Protein AF-A0A644XNB7-F1 (afdb_monomer_lite)

Secondary structure (DSSP, 8-state):
----THHHHHHHHHHHHHHHHHHTTS-S-HHHHHHHTTS-HHHHHHHHTTS----HHHHHT--GGGHHHHHHHHH-BS-TTTTTSS--TT--GGG-EE-TTSBEE--HHHHHHHHHHHHHHHHHHHHHHHHHHHHHHHHHHHHHHHHHHHHHHHHHHHHGGG--

Organism: NCBI:txid1076179

pLDDT: mean 73.84, std 17.22, range [30.53, 95.88]

Foldseek 3Di:
DDDPPQFLQLLLVLVVVVVQCCVVVVDVDLCRSQVQLVHHSVQNVCSLVVNDTDDLVSLVPRDDPCVVCSCCSNPQAPDCVVVVVTDDPPDDPVQFDQDPVRHTDDPVVVSVVVSVVVVVVVVVVVVVVVVVVVVVVVVVVVVVVVVVVVVVVVVVVVVVVPPD

Structure (mmCIF, N/CA/C/O backbone):
data_AF-A0A644XNB7-F1
#
_entry.id   AF-A0A644XNB7-F1
#
loop_
_atom_site.group_PDB
_atom_site.id
_atom_site.type_symbol
_atom_site.label_atom_id
_atom_site.label_alt_id
_atom_site.label_comp_id
_atom_site.label_asym_id
_atom_site.label_entity_id
_atom_site.label_seq_id
_atom_site.pdbx_PDB_ins_code
_atom_site.Cartn_x
_atom_site.Cartn_y
_atom_site.Cartn_z
_atom_site.occupancy
_atom_site.B_iso_or_equiv
_atom_site.auth_seq_id
_atom_site.auth_comp_id
_atom_site.auth_asym_id
_atom_site.auth_atom_id
_atom_site.pdbx_PDB_model_num
ATOM 1 N N . MET A 1 1 ? 18.965 24.124 -12.010 1.00 30.53 1 MET A N 1
ATOM 2 C CA . MET A 1 1 ? 19.592 22.881 -11.508 1.00 30.53 1 MET A CA 1
ATOM 3 C C . MET A 1 1 ? 18.527 21.796 -11.509 1.00 30.53 1 MET A C 1
ATOM 5 O O . MET A 1 1 ? 17.502 22.037 -10.881 1.00 30.53 1 MET A O 1
ATOM 9 N N . PRO A 1 2 ? 18.672 20.673 -12.231 1.00 34.16 2 PRO A N 1
ATOM 10 C CA . PRO A 1 2 ? 17.631 19.657 -12.232 1.00 34.16 2 PRO A CA 1
ATOM 11 C C . PRO A 1 2 ? 17.729 18.838 -10.940 1.00 34.16 2 PRO A C 1
ATOM 13 O O . PRO A 1 2 ? 18.767 18.255 -10.630 1.00 34.16 2 PRO A O 1
ATOM 16 N N . TYR A 1 3 ? 16.650 18.852 -10.163 1.00 32.72 3 TYR A N 1
ATOM 17 C CA . TYR A 1 3 ? 16.483 18.009 -8.985 1.00 32.72 3 TYR A CA 1
ATOM 18 C C . TYR A 1 3 ? 16.494 16.531 -9.402 1.00 32.72 3 TYR A C 1
ATOM 20 O O . TYR A 1 3 ? 15.899 16.157 -10.409 1.00 32.72 3 TYR A O 1
ATOM 28 N N . ASN A 1 4 ? 17.154 15.687 -8.606 1.00 37.84 4 ASN A N 1
ATOM 29 C CA . ASN A 1 4 ? 17.175 14.226 -8.725 1.00 37.84 4 ASN A CA 1
ATOM 30 C C . ASN A 1 4 ? 15.750 13.621 -8.617 1.00 37.84 4 ASN A C 1
ATOM 32 O O . ASN A 1 4 ? 15.373 13.102 -7.568 1.00 37.84 4 ASN A O 1
ATOM 36 N N . GLN A 1 5 ? 14.960 13.670 -9.695 1.00 43.22 5 GLN A N 1
ATOM 37 C CA . GLN A 1 5 ? 13.566 13.195 -9.769 1.00 43.22 5 GLN A CA 1
ATOM 38 C C . GLN A 1 5 ? 13.419 11.663 -9.695 1.00 43.22 5 GLN A C 1
ATOM 40 O O . GLN A 1 5 ? 12.378 11.157 -9.288 1.00 43.22 5 GLN A O 1
ATOM 45 N N . VAL A 1 6 ? 14.472 10.905 -10.018 1.00 41.56 6 VAL A N 1
ATOM 46 C CA . VAL A 1 6 ? 14.405 9.436 -10.170 1.00 41.56 6 VAL A CA 1
ATOM 47 C C . VAL A 1 6 ? 14.085 8.704 -8.854 1.00 41.56 6 VAL A C 1
ATOM 49 O O . VAL A 1 6 ? 13.519 7.616 -8.871 1.00 41.56 6 VAL A O 1
ATOM 52 N N . ASN A 1 7 ? 14.428 9.284 -7.698 1.00 47.94 7 ASN A N 1
ATOM 53 C CA . ASN A 1 7 ? 14.350 8.591 -6.405 1.00 47.94 7 ASN A CA 1
ATOM 54 C C . ASN A 1 7 ? 13.031 8.787 -5.649 1.00 47.94 7 ASN A C 1
ATOM 56 O O . ASN A 1 7 ? 12.642 7.904 -4.885 1.00 47.94 7 ASN A O 1
ATOM 60 N N . THR A 1 8 ? 12.351 9.919 -5.835 1.00 53.66 8 THR A N 1
ATOM 61 C CA . THR A 1 8 ? 11.036 10.144 -5.219 1.00 53.66 8 THR A CA 1
ATOM 62 C C . THR A 1 8 ? 10.001 9.244 -5.896 1.00 53.66 8 THR A C 1
ATOM 64 O O . THR A 1 8 ? 9.252 8.542 -5.229 1.00 53.66 8 THR A O 1
ATOM 67 N N . ASP A 1 9 ? 10.073 9.145 -7.221 1.00 70.56 9 ASP A N 1
ATOM 68 C CA . ASP A 1 9 ? 9.177 8.388 -8.102 1.00 70.56 9 ASP A CA 1
ATOM 69 C C . ASP A 1 9 ? 9.096 6.873 -7.793 1.00 70.56 9 ASP A C 1
ATOM 71 O O . ASP A 1 9 ? 8.044 6.244 -7.902 1.00 70.56 9 ASP A O 1
ATOM 75 N N . ILE A 1 10 ? 10.179 6.258 -7.307 1.00 82.56 10 ILE A N 1
ATOM 76 C CA . ILE A 1 10 ? 10.167 4.826 -6.967 1.00 82.56 10 ILE A CA 1
ATOM 77 C C . ILE A 1 10 ? 9.338 4.539 -5.708 1.00 82.56 10 ILE A C 1
ATOM 79 O O . ILE A 1 10 ? 8.511 3.625 -5.705 1.00 82.56 10 ILE A O 1
ATOM 83 N N . GLY A 1 11 ? 9.571 5.291 -4.626 1.00 81.81 11 GLY A N 1
ATOM 84 C CA . GLY A 1 11 ? 8.812 5.119 -3.381 1.00 81.81 11 GLY A CA 1
ATOM 85 C C . GLY A 1 11 ? 7.322 5.357 -3.613 1.00 81.81 11 GLY A C 1
ATOM 86 O O . GLY A 1 11 ? 6.484 4.613 -3.115 1.00 81.81 11 GLY A O 1
ATOM 87 N N . ILE A 1 12 ? 7.026 6.329 -4.471 1.00 76.12 12 ILE A N 1
ATOM 88 C CA . ILE A 1 12 ? 5.694 6.653 -4.967 1.00 76.12 12 ILE A CA 1
ATOM 89 C C . ILE A 1 12 ? 5.037 5.432 -5.609 1.00 76.12 12 ILE A C 1
ATOM 91 O O . ILE A 1 12 ? 4.060 4.916 -5.064 1.00 76.12 12 ILE A O 1
ATOM 95 N N . ARG A 1 13 ? 5.620 4.898 -6.691 1.00 83.56 13 ARG A N 1
ATOM 96 C CA . ARG A 1 13 ? 5.076 3.725 -7.393 1.00 83.56 13 ARG A CA 1
ATOM 97 C C . ARG A 1 13 ? 4.901 2.519 -6.478 1.00 83.56 13 ARG A C 1
ATOM 99 O O . ARG A 1 13 ? 3.924 1.785 -6.614 1.00 83.56 13 ARG A O 1
ATOM 106 N N . LEU A 1 14 ? 5.822 2.322 -5.533 1.00 89.12 14 LEU A N 1
ATOM 107 C CA . LEU A 1 14 ? 5.742 1.234 -4.563 1.00 89.12 14 LEU A CA 1
ATOM 108 C C . LEU A 1 14 ? 4.506 1.360 -3.663 1.00 89.12 14 LEU A C 1
ATOM 110 O O . LEU A 1 14 ? 3.782 0.383 -3.470 1.00 89.12 14 LEU A O 1
ATOM 114 N N . LEU A 1 15 ? 4.251 2.555 -3.127 1.00 86.31 15 LEU A N 1
ATOM 115 C CA . LEU A 1 15 ? 3.085 2.813 -2.281 1.00 86.31 15 LEU A CA 1
ATOM 116 C C . LEU A 1 15 ? 1.780 2.773 -3.081 1.00 86.31 15 LEU A C 1
ATOM 118 O O . LEU A 1 15 ? 0.770 2.286 -2.570 1.00 86.31 15 LEU A O 1
ATOM 122 N N . THR A 1 16 ? 1.793 3.227 -4.338 1.00 81.44 16 THR A N 1
ATOM 123 C CA . THR A 1 16 ? 0.638 3.085 -5.234 1.00 81.44 16 THR A CA 1
ATOM 124 C C . THR A 1 16 ? 0.314 1.614 -5.472 1.00 81.44 16 THR A C 1
ATOM 126 O O . THR A 1 16 ? -0.838 1.210 -5.328 1.00 81.44 16 THR A O 1
ATOM 129 N N . LEU A 1 17 ? 1.329 0.799 -5.781 1.00 87.69 17 LEU A N 1
ATOM 130 C CA . LEU A 1 17 ? 1.159 -0.637 -5.984 1.00 87.69 17 LEU A CA 1
ATOM 131 C C . LEU A 1 17 ? 0.576 -1.305 -4.741 1.00 87.69 17 LEU A C 1
ATOM 133 O O . LEU A 1 17 ? -0.379 -2.068 -4.849 1.00 87.69 17 LEU A O 1
ATOM 137 N N . TYR A 1 18 ? 1.120 -0.989 -3.562 1.00 90.12 18 TYR A N 1
ATOM 138 C CA . TYR A 1 18 ? 0.616 -1.512 -2.297 1.00 90.12 18 TYR A CA 1
ATOM 139 C C . TYR A 1 18 ? -0.879 -1.235 -2.116 1.00 90.12 18 TYR A C 1
ATOM 141 O O . TYR A 1 18 ? -1.647 -2.167 -1.880 1.00 90.12 18 TYR A O 1
ATOM 149 N N . ASN A 1 19 ? -1.300 0.026 -2.249 1.00 83.75 19 ASN A N 1
ATOM 150 C CA . ASN A 1 19 ? -2.697 0.401 -2.038 1.00 83.75 19 ASN A CA 1
ATOM 151 C C . ASN A 1 19 ? -3.627 -0.282 -3.043 1.00 83.75 19 ASN A C 1
ATOM 153 O O . ASN A 1 19 ? -4.687 -0.763 -2.661 1.00 83.75 19 ASN A O 1
ATOM 157 N N . GLN A 1 20 ? -3.215 -0.410 -4.302 1.00 83.50 20 GLN A N 1
ATOM 158 C CA . GLN A 1 20 ? -4.025 -1.083 -5.317 1.00 83.50 20 GLN A CA 1
ATOM 159 C C . GLN A 1 20 ? -4.148 -2.585 -5.083 1.00 83.50 20 GLN A C 1
ATOM 161 O O . GLN A 1 20 ? -5.239 -3.149 -5.175 1.00 83.50 20 GLN A O 1
ATOM 166 N N . LEU A 1 21 ? -3.053 -3.249 -4.718 1.00 88.88 21 LEU A N 1
ATOM 167 C CA . LEU A 1 21 ? -3.095 -4.660 -4.347 1.00 88.88 21 LEU A CA 1
ATOM 168 C C . LEU A 1 21 ? -3.948 -4.885 -3.093 1.00 88.88 21 LEU A C 1
ATOM 170 O O . LEU A 1 21 ? -4.651 -5.889 -3.018 1.00 88.88 21 LEU A O 1
ATOM 174 N N . LYS A 1 22 ? -3.928 -3.943 -2.143 1.00 86.19 22 LYS A N 1
ATOM 175 C CA . LYS A 1 22 ? -4.794 -3.977 -0.962 1.00 86.19 22 LYS A CA 1
ATOM 176 C C . LYS A 1 22 ? -6.270 -3.818 -1.335 1.00 86.19 22 LYS A C 1
ATOM 178 O O . LYS A 1 22 ? -7.086 -4.644 -0.940 1.00 86.19 22 LYS A O 1
ATOM 183 N N . ASN A 1 23 ? -6.604 -2.805 -2.133 1.00 80.94 23 ASN A N 1
ATOM 184 C CA . ASN A 1 23 ? -7.983 -2.503 -2.530 1.00 80.94 23 ASN A CA 1
ATOM 185 C C . ASN A 1 23 ? -8.597 -3.608 -3.401 1.00 80.94 23 ASN A C 1
ATOM 187 O O . ASN A 1 23 ? -9.772 -3.924 -3.265 1.00 80.94 23 ASN A O 1
ATOM 191 N N . THR A 1 24 ? -7.790 -4.244 -4.252 1.00 82.19 24 THR A N 1
ATOM 192 C CA . THR A 1 24 ? -8.217 -5.385 -5.081 1.00 82.19 24 THR A CA 1
ATOM 193 C C . THR A 1 24 ? -8.182 -6.727 -4.341 1.00 82.19 24 THR A C 1
ATOM 195 O O . THR A 1 24 ? -8.412 -7.769 -4.950 1.00 82.19 24 THR A O 1
ATOM 198 N N . GLY A 1 25 ? -7.863 -6.739 -3.041 1.00 85.00 25 GLY A N 1
ATOM 199 C CA . GLY A 1 25 ? -7.809 -7.952 -2.220 1.00 85.00 25 GLY A CA 1
ATOM 200 C C . GLY A 1 25 ? -6.647 -8.904 -2.536 1.00 85.00 25 GLY A C 1
ATOM 201 O O . GLY A 1 25 ? -6.578 -9.991 -1.964 1.00 85.00 25 GLY A O 1
ATOM 202 N N . LYS A 1 26 ? -5.710 -8.512 -3.411 1.00 87.94 26 LYS A N 1
ATOM 203 C CA . LYS A 1 26 ? -4.502 -9.285 -3.766 1.00 87.94 26 LYS A CA 1
ATOM 204 C C . LYS A 1 26 ? -3.461 -9.321 -2.641 1.00 87.94 26 LYS A C 1
ATOM 206 O O . LYS A 1 26 ? -2.566 -10.170 -2.648 1.00 87.94 26 LYS A O 1
ATOM 211 N N . VAL A 1 27 ? -3.555 -8.386 -1.697 1.00 91.69 27 VAL A N 1
ATOM 212 C CA . VAL A 1 27 ? -2.775 -8.351 -0.458 1.00 91.69 27 VAL A CA 1
ATOM 213 C C . VAL A 1 27 ? -3.677 -7.914 0.696 1.00 91.69 27 VAL A C 1
ATOM 215 O O . VAL A 1 27 ? -4.454 -6.977 0.557 1.00 91.69 27 VAL A O 1
ATOM 218 N N . LYS A 1 28 ? -3.555 -8.550 1.863 1.00 90.50 28 LYS A N 1
ATOM 219 C CA . LYS A 1 28 ? -4.386 -8.266 3.044 1.00 90.50 28 LYS A CA 1
ATOM 220 C C . LYS A 1 28 ? -3.778 -7.219 3.974 1.00 90.50 28 LYS A C 1
ATOM 222 O O . LYS A 1 28 ? -4.499 -6.562 4.719 1.00 90.50 28 LYS A O 1
ATOM 227 N N . SER A 1 29 ? -2.452 -7.065 3.974 1.00 91.06 29 SER A N 1
ATOM 228 C CA . SER A 1 29 ? -1.761 -6.182 4.923 1.00 91.06 29 SER A CA 1
ATOM 229 C C . SER A 1 29 ? -0.443 -5.609 4.396 1.00 91.06 29 SER A C 1
ATOM 231 O O . SER A 1 29 ? 0.183 -6.156 3.490 1.00 91.06 29 SER A O 1
ATOM 233 N N . GLN A 1 30 ? 0.031 -4.527 5.026 1.00 91.19 30 GLN A N 1
ATOM 234 C CA . GLN A 1 30 ? 1.366 -3.967 4.772 1.00 91.19 30 GLN A CA 1
ATOM 235 C C . GLN A 1 30 ? 2.473 -4.994 5.025 1.00 91.19 30 GLN A C 1
ATOM 237 O O . GLN A 1 30 ? 3.479 -4.993 4.319 1.00 91.19 30 GLN A O 1
ATOM 242 N N . LYS A 1 31 ? 2.287 -5.857 6.031 1.00 92.94 31 LYS A N 1
ATOM 243 C CA . LYS A 1 31 ? 3.243 -6.910 6.369 1.00 92.94 31 LYS A CA 1
ATOM 244 C C . LYS A 1 31 ? 3.378 -7.907 5.222 1.00 92.94 31 LYS A C 1
ATOM 246 O O . LYS A 1 31 ? 4.483 -8.114 4.738 1.00 92.94 31 LYS A O 1
ATOM 251 N N . GLU A 1 32 ? 2.251 -8.424 4.744 1.00 93.19 32 GLU A N 1
ATOM 252 C CA . GLU A 1 32 ? 2.219 -9.353 3.612 1.00 93.19 32 GLU A CA 1
ATOM 253 C C . GLU A 1 32 ? 2.826 -8.719 2.351 1.00 93.19 32 GLU A C 1
ATOM 255 O O . GLU A 1 32 ? 3.626 -9.349 1.665 1.00 93.19 32 GLU A O 1
ATOM 260 N N . PHE A 1 33 ? 2.508 -7.452 2.056 1.00 93.69 33 PHE A N 1
ATOM 261 C CA . PHE A 1 33 ? 3.115 -6.754 0.920 1.00 93.69 33 PHE A CA 1
ATOM 262 C C . PHE A 1 33 ? 4.640 -6.680 1.038 1.00 93.69 33 PHE A C 1
ATOM 264 O O . PHE A 1 33 ? 5.343 -7.006 0.086 1.00 93.69 33 PHE A O 1
ATOM 271 N N . ALA A 1 34 ? 5.141 -6.252 2.202 1.00 92.44 34 ALA A N 1
ATOM 272 C CA . ALA A 1 34 ? 6.568 -6.086 2.455 1.00 92.44 34 ALA A CA 1
ATOM 273 C C . ALA A 1 34 ? 7.327 -7.415 2.313 1.00 92.44 34 ALA A C 1
ATOM 275 O O . ALA A 1 34 ? 8.380 -7.452 1.677 1.00 92.44 34 ALA A O 1
ATOM 276 N N . GLU A 1 35 ? 6.749 -8.505 2.822 1.00 90.94 35 GLU A N 1
ATOM 277 C CA . GLU A 1 35 ? 7.276 -9.863 2.665 1.00 90.94 35 GLU A CA 1
ATOM 278 C C . GLU A 1 35 ? 7.346 -10.269 1.186 1.00 90.94 35 GLU A C 1
ATOM 280 O O . GLU A 1 35 ? 8.404 -10.701 0.727 1.00 90.94 35 GLU A O 1
ATOM 285 N N . LYS A 1 36 ? 6.276 -10.043 0.406 1.00 90.19 36 LYS A N 1
ATOM 286 C CA . LYS A 1 36 ? 6.236 -10.377 -1.032 1.00 90.19 36 LYS A CA 1
ATOM 287 C C . LYS A 1 36 ? 7.265 -9.610 -1.878 1.00 90.19 36 LYS A C 1
ATOM 289 O O . LYS A 1 36 ? 7.675 -10.108 -2.921 1.00 90.19 36 LYS A O 1
ATOM 294 N N . ILE A 1 37 ? 7.688 -8.414 -1.461 1.00 90.56 37 ILE A N 1
ATOM 295 C CA . ILE A 1 37 ? 8.730 -7.629 -2.156 1.00 90.56 37 ILE A CA 1
ATOM 296 C C . ILE A 1 37 ? 10.122 -7.742 -1.509 1.00 90.56 37 ILE A C 1
ATOM 298 O O . ILE A 1 37 ? 11.053 -7.064 -1.943 1.00 90.56 37 ILE A O 1
ATOM 302 N N . GLY A 1 38 ? 10.278 -8.553 -0.457 1.00 88.50 38 GLY A N 1
ATOM 303 C CA . GLY A 1 38 ? 11.570 -8.801 0.187 1.00 88.50 38 GLY A CA 1
ATOM 304 C C . GLY A 1 38 ? 12.114 -7.642 1.036 1.00 88.50 38 GLY A C 1
ATOM 305 O O . GLY A 1 38 ? 13.336 -7.445 1.103 1.00 88.50 38 GLY A O 1
ATOM 306 N N . ILE A 1 39 ? 11.239 -6.860 1.684 1.00 90.25 39 ILE A N 1
ATOM 307 C CA . ILE A 1 39 ? 11.631 -5.811 2.643 1.00 90.25 39 ILE A CA 1
ATOM 308 C C . ILE A 1 39 ? 10.919 -5.943 3.989 1.00 90.25 39 ILE A C 1
ATOM 310 O O . ILE A 1 39 ? 9.916 -6.633 4.134 1.00 90.25 39 ILE A O 1
ATOM 314 N N . LEU A 1 40 ? 11.429 -5.224 4.990 1.00 90.44 40 LEU A N 1
ATOM 315 C CA . LEU A 1 40 ? 10.790 -5.151 6.299 1.00 90.44 40 LEU A CA 1
ATOM 316 C C . LEU A 1 40 ? 9.536 -4.260 6.257 1.00 90.44 40 LEU A C 1
ATOM 318 O O . LEU A 1 40 ? 9.571 -3.191 5.640 1.00 90.44 40 LEU A O 1
ATOM 322 N N . PRO A 1 41 ? 8.455 -4.611 6.981 1.00 90.38 41 PRO A N 1
ATOM 323 C CA . PRO A 1 41 ? 7.264 -3.764 7.083 1.00 90.38 41 PRO A CA 1
ATOM 324 C C . PRO A 1 41 ? 7.567 -2.353 7.604 1.00 90.38 41 PRO A C 1
ATOM 326 O O . PRO A 1 41 ? 6.919 -1.394 7.183 1.00 90.38 41 PRO A O 1
ATOM 329 N N . SER A 1 42 ? 8.575 -2.208 8.471 1.00 89.25 42 SER A N 1
ATOM 330 C CA . SER A 1 42 ? 9.059 -0.914 8.966 1.00 89.25 42 SER A CA 1
ATOM 331 C C . SER A 1 42 ? 9.612 -0.026 7.849 1.00 89.25 42 SER A C 1
ATOM 333 O O . SER A 1 42 ? 9.400 1.183 7.884 1.00 89.25 42 SER A O 1
ATOM 335 N N . HIS A 1 43 ? 10.239 -0.600 6.816 1.00 88.31 43 HIS A N 1
ATOM 336 C CA . HIS A 1 43 ? 10.721 0.170 5.669 1.00 88.31 43 HIS A CA 1
ATOM 337 C C . HIS A 1 43 ? 9.569 0.794 4.885 1.00 88.31 43 HIS A C 1
ATOM 339 O O . HIS A 1 43 ? 9.687 1.942 4.471 1.00 88.31 43 HIS A O 1
ATOM 345 N N . ILE A 1 44 ? 8.434 0.099 4.729 1.00 89.00 44 ILE A N 1
ATOM 346 C CA . ILE A 1 44 ? 7.242 0.705 4.115 1.00 89.00 44 ILE A CA 1
ATOM 347 C C . ILE A 1 44 ? 6.764 1.903 4.941 1.00 89.00 44 ILE A C 1
ATOM 349 O O . ILE A 1 44 ? 6.445 2.943 4.373 1.00 89.00 44 ILE A O 1
ATOM 353 N N . THR A 1 45 ? 6.750 1.792 6.271 1.00 84.38 45 THR A N 1
ATOM 354 C CA . THR A 1 45 ? 6.372 2.905 7.154 1.00 84.38 45 THR A CA 1
ATOM 355 C C . THR A 1 45 ? 7.321 4.094 7.014 1.00 84.38 45 THR A C 1
ATOM 357 O O . THR A 1 45 ? 6.864 5.229 6.912 1.00 84.38 45 THR A O 1
ATOM 360 N N . GLU A 1 46 ? 8.631 3.862 6.964 1.00 83.50 46 GLU A N 1
ATOM 361 C CA . GLU A 1 46 ? 9.600 4.946 6.788 1.00 83.50 46 GLU A CA 1
ATOM 362 C C . GLU A 1 46 ? 9.535 5.569 5.384 1.00 83.50 46 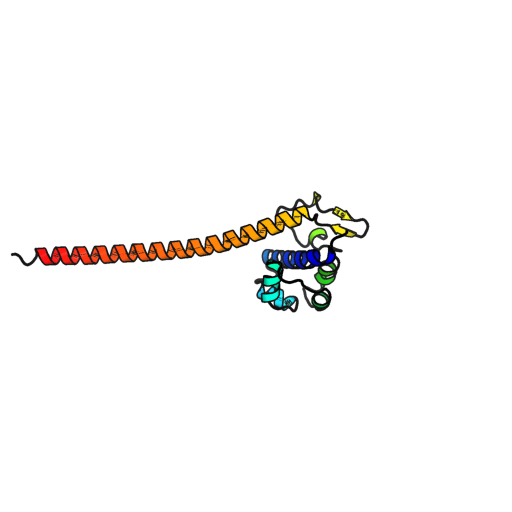GLU A C 1
ATOM 364 O O . GLU A 1 46 ? 9.711 6.779 5.251 1.00 83.50 46 GLU A O 1
ATOM 369 N N . ILE A 1 47 ? 9.215 4.785 4.346 1.00 83.94 47 ILE A N 1
ATOM 370 C CA . ILE A 1 47 ? 8.951 5.296 2.991 1.00 83.94 47 ILE A CA 1
ATOM 371 C C . ILE A 1 47 ? 7.685 6.163 2.979 1.00 83.94 47 ILE A C 1
ATOM 373 O O . ILE A 1 47 ? 7.722 7.266 2.443 1.00 83.94 47 ILE A O 1
ATOM 377 N N . LYS A 1 48 ? 6.592 5.722 3.622 1.00 79.94 48 LYS A N 1
ATOM 378 C CA . LYS A 1 48 ? 5.353 6.516 3.763 1.00 79.94 48 LYS A CA 1
ATOM 379 C C . LYS A 1 48 ? 5.603 7.874 4.413 1.00 79.94 48 LYS A C 1
ATOM 381 O O . LYS A 1 48 ? 5.015 8.859 4.001 1.00 79.94 48 LYS A O 1
ATOM 386 N N . LYS A 1 49 ? 6.497 7.925 5.402 1.00 75.31 49 LYS A N 1
ATOM 387 C CA . LYS A 1 49 ? 6.861 9.154 6.123 1.00 75.31 49 LYS A CA 1
ATOM 388 C C . LYS A 1 49 ? 7.917 10.002 5.402 1.00 75.31 49 LYS A C 1
ATOM 390 O O . LYS A 1 49 ? 8.411 10.964 5.980 1.00 75.31 49 LYS A O 1
ATOM 395 N N . GLY A 1 50 ? 8.349 9.603 4.204 1.00 72.56 50 GLY A N 1
ATOM 396 C CA . GLY A 1 50 ? 9.415 10.274 3.454 1.00 72.56 50 GLY A CA 1
ATOM 397 C C . GLY A 1 50 ? 10.808 10.178 4.091 1.00 72.56 50 GLY A C 1
ATOM 398 O O . GLY A 1 50 ? 11.735 10.847 3.639 1.00 72.56 50 GLY A O 1
ATOM 399 N N . ARG A 1 51 ? 10.981 9.344 5.126 1.00 74.94 51 ARG A N 1
ATOM 400 C CA . ARG A 1 51 ? 12.226 9.199 5.900 1.00 74.94 51 ARG A CA 1
ATOM 401 C C . ARG A 1 51 ? 13.188 8.166 5.329 1.00 74.94 51 ARG A C 1
ATOM 403 O O . ARG A 1 51 ? 14.366 8.167 5.665 1.00 74.94 51 ARG A O 1
ATOM 410 N N . SER A 1 52 ? 12.701 7.271 4.477 1.00 79.62 52 SER A N 1
ATOM 411 C CA . SER A 1 52 ? 13.516 6.256 3.809 1.00 79.62 52 SER A CA 1
ATOM 412 C C . SER A 1 52 ? 13.188 6.160 2.330 1.00 79.62 52 SER A C 1
ATOM 414 O O . SER A 1 52 ? 12.087 6.477 1.887 1.00 79.62 52 SER A O 1
ATOM 416 N N . ARG A 1 53 ? 14.168 5.690 1.559 1.00 82.44 53 ARG A N 1
ATOM 417 C CA . ARG A 1 53 ? 14.034 5.417 0.127 1.00 82.44 53 ARG A CA 1
ATOM 418 C C . ARG A 1 53 ? 14.321 3.948 -0.125 1.00 82.44 53 ARG A C 1
ATOM 420 O O . ARG A 1 53 ? 15.191 3.365 0.520 1.00 82.44 53 ARG A O 1
ATOM 427 N N . ILE A 1 54 ? 13.614 3.361 -1.082 1.00 86.19 54 ILE A N 1
ATOM 428 C CA . ILE A 1 54 ? 13.918 2.014 -1.557 1.00 86.19 54 ILE A CA 1
ATOM 429 C C . ILE A 1 54 ? 14.941 2.087 -2.691 1.00 86.19 54 ILE A C 1
ATOM 431 O O . ILE A 1 54 ? 14.862 2.956 -3.558 1.00 86.19 54 ILE A O 1
ATOM 435 N N . SER A 1 55 ? 15.926 1.191 -2.677 1.00 86.12 55 SER A N 1
ATOM 436 C CA . SER A 1 55 ? 16.938 1.130 -3.730 1.00 86.12 55 SER A CA 1
ATOM 437 C C . SER A 1 55 ? 16.439 0.319 -4.925 1.00 86.12 55 SER A C 1
ATOM 439 O O . SER A 1 55 ? 15.711 -0.663 -4.773 1.00 86.12 55 SER A O 1
ATOM 441 N N . VAL A 1 56 ? 16.901 0.676 -6.127 1.00 87.06 56 VAL A N 1
ATOM 442 C CA . VAL A 1 56 ? 16.645 -0.116 -7.344 1.00 87.06 56 VAL A CA 1
ATOM 443 C C . VAL A 1 56 ? 17.128 -1.556 -7.174 1.00 87.06 56 VAL A C 1
ATOM 445 O O . VAL A 1 56 ? 16.422 -2.479 -7.563 1.00 87.06 56 VAL A O 1
ATOM 448 N N . LYS A 1 57 ? 18.285 -1.761 -6.529 1.00 88.62 57 LYS A N 1
ATOM 449 C CA . LYS A 1 57 ? 18.817 -3.098 -6.233 1.00 88.62 57 LYS A CA 1
ATOM 450 C C . LYS A 1 57 ? 17.815 -3.939 -5.442 1.00 88.62 57 LYS A C 1
ATOM 452 O O . LYS A 1 57 ? 17.572 -5.083 -5.794 1.00 88.62 57 LYS A O 1
ATOM 457 N N . LYS A 1 58 ? 17.175 -3.352 -4.427 1.00 88.81 58 LYS A N 1
ATOM 458 C CA . LYS A 1 58 ? 16.162 -4.056 -3.639 1.00 88.81 58 LYS A CA 1
ATOM 459 C C . LYS A 1 58 ? 14.931 -4.407 -4.479 1.00 88.81 58 LYS A C 1
ATOM 461 O O . LYS A 1 58 ? 14.414 -5.508 -4.368 1.00 88.81 58 LYS A O 1
ATOM 466 N N . LEU A 1 59 ? 14.498 -3.517 -5.371 1.00 90.12 59 LEU A N 1
ATOM 467 C CA . LEU A 1 59 ? 13.407 -3.824 -6.303 1.00 90.12 59 LEU A CA 1
ATOM 468 C C . LEU A 1 59 ? 13.770 -4.910 -7.318 1.00 90.12 59 LEU A C 1
ATOM 470 O O . LEU A 1 59 ? 12.896 -5.649 -7.762 1.00 90.12 59 LEU A O 1
ATOM 474 N N . GLN A 1 60 ? 15.046 -5.031 -7.685 1.00 89.38 60 GLN A N 1
ATOM 475 C CA . GLN A 1 60 ? 15.504 -6.107 -8.559 1.00 89.38 60 GLN A CA 1
ATOM 476 C C . GLN A 1 60 ? 15.391 -7.489 -7.903 1.00 89.38 60 GLN A C 1
ATOM 478 O O . GLN A 1 60 ? 15.309 -8.477 -8.630 1.00 89.38 60 GLN A O 1
ATOM 483 N N . GLU A 1 61 ? 15.338 -7.557 -6.573 1.00 90.31 61 GLU A N 1
ATOM 484 C CA . GLU A 1 61 ? 15.170 -8.795 -5.801 1.00 90.31 61 GLU A CA 1
ATOM 485 C C . GLU A 1 61 ? 13.697 -9.245 -5.702 1.00 90.31 61 GLU A C 1
ATOM 487 O O . GLU A 1 61 ? 13.431 -10.327 -5.184 1.00 90.31 61 GLU A O 1
ATOM 492 N N . ILE A 1 62 ? 12.732 -8.457 -6.205 1.00 91.31 62 ILE A N 1
ATOM 493 C CA . ILE A 1 62 ? 11.315 -8.856 -6.247 1.00 91.31 62 ILE A CA 1
ATOM 494 C C . ILE A 1 62 ? 11.152 -10.073 -7.163 1.00 91.31 62 ILE A C 1
ATOM 496 O O . ILE A 1 62 ? 11.597 -10.056 -8.313 1.00 91.31 62 ILE A O 1
ATOM 500 N N . T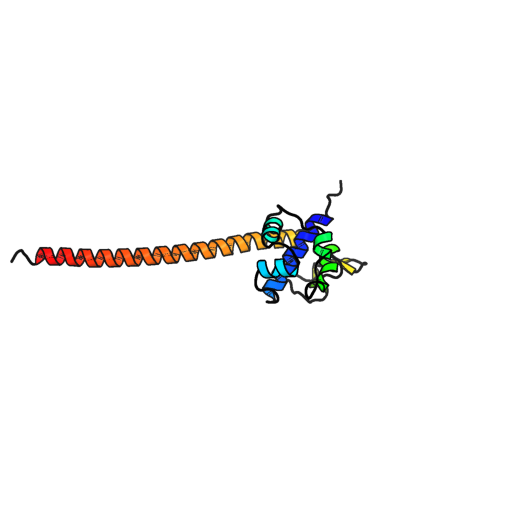HR A 1 63 ? 10.466 -11.096 -6.654 1.00 87.19 63 THR A N 1
ATOM 501 C CA . THR A 1 63 ? 10.210 -12.376 -7.328 1.00 87.19 63 THR A CA 1
ATOM 502 C C . THR A 1 63 ? 8.740 -12.789 -7.188 1.00 87.19 63 THR A C 1
ATOM 504 O O . THR A 1 63 ? 7.955 -12.142 -6.487 1.00 87.19 63 THR A O 1
ATOM 507 N N . GLY A 1 64 ? 8.347 -13.861 -7.881 1.00 88.88 64 GLY A N 1
ATOM 508 C CA . GLY A 1 64 ? 7.009 -14.445 -7.774 1.00 88.88 64 GLY A CA 1
ATOM 509 C C . GLY A 1 64 ? 5.925 -13.571 -8.406 1.00 88.88 64 GLY A C 1
ATOM 510 O O . GLY A 1 64 ? 6.138 -12.930 -9.432 1.00 88.88 64 GLY A O 1
ATOM 511 N N . GLU A 1 65 ? 4.742 -13.523 -7.791 1.00 88.00 65 GLU A N 1
ATOM 512 C CA . GLU A 1 65 ? 3.567 -12.828 -8.349 1.00 88.00 65 GLU A CA 1
ATOM 513 C C . GLU A 1 65 ? 3.780 -11.323 -8.572 1.00 88.00 65 GLU A C 1
ATOM 515 O O . GLU A 1 65 ? 3.133 -10.725 -9.436 1.00 88.00 65 GLU A O 1
ATOM 520 N N . LEU A 1 66 ? 4.680 -10.699 -7.803 1.00 90.44 66 LEU A N 1
ATOM 521 C CA . LEU A 1 66 ? 4.964 -9.266 -7.899 1.00 90.44 66 LEU A CA 1
ATOM 522 C C . LEU A 1 66 ? 6.080 -8.932 -8.895 1.00 90.44 66 LEU A C 1
ATOM 524 O O . LEU A 1 66 ? 6.272 -7.758 -9.218 1.00 90.44 66 LEU A O 1
ATOM 528 N N . GLU A 1 67 ? 6.779 -9.936 -9.429 1.00 91.38 67 GLU A N 1
ATOM 529 C CA . GLU A 1 67 ? 7.879 -9.736 -10.375 1.00 91.38 67 GLU A CA 1
ATOM 530 C C . GLU A 1 67 ? 7.428 -8.989 -11.633 1.00 91.38 67 GLU A C 1
ATOM 532 O O . GLU A 1 67 ? 8.142 -8.124 -12.137 1.00 91.38 67 GLU A O 1
ATOM 537 N N . LYS A 1 68 ? 6.195 -9.221 -12.091 1.00 89.56 68 LYS A N 1
ATOM 538 C CA . LYS A 1 68 ? 5.630 -8.521 -13.253 1.00 89.56 68 LYS A CA 1
ATOM 539 C C . LYS A 1 68 ? 5.570 -6.995 -13.092 1.00 89.56 68 LYS A C 1
ATOM 541 O O . LYS A 1 68 ? 5.594 -6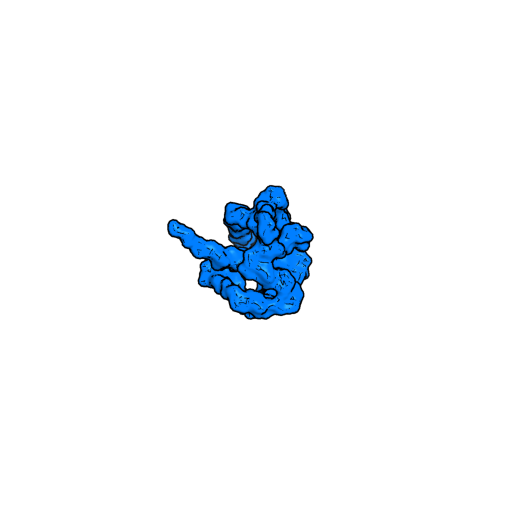.278 -14.088 1.00 89.56 68 LYS A O 1
ATOM 546 N N . TYR A 1 69 ? 5.546 -6.478 -11.860 1.00 89.88 69 TYR A N 1
ATOM 547 C CA . TYR A 1 69 ? 5.547 -5.036 -11.593 1.00 89.88 69 TYR A CA 1
ATOM 548 C C . TYR A 1 69 ? 6.957 -4.449 -11.458 1.00 89.88 69 TYR A C 1
ATOM 550 O O . TYR A 1 69 ? 7.110 -3.230 -11.495 1.00 89.88 69 TYR A O 1
ATOM 558 N N . LYS A 1 70 ? 8.000 -5.281 -11.331 1.00 90.50 70 LYS A N 1
ATOM 559 C CA . LYS A 1 70 ? 9.396 -4.863 -11.109 1.00 90.50 70 LYS A CA 1
ATOM 560 C C . LYS A 1 70 ? 9.888 -3.875 -12.162 1.00 90.50 70 LYS A C 1
ATOM 562 O O . LYS A 1 70 ? 10.462 -2.842 -11.818 1.00 90.50 70 LYS A O 1
ATOM 567 N N . GLY A 1 71 ? 9.633 -4.164 -13.439 1.00 85.62 71 GLY A N 1
ATOM 568 C CA . GLY A 1 71 ? 10.027 -3.290 -14.547 1.00 85.62 71 GLY A CA 1
ATOM 569 C C . GLY A 1 71 ? 9.418 -1.894 -14.415 1.00 85.62 71 GLY A C 1
ATOM 570 O O . GLY A 1 71 ? 10.133 -0.894 -14.500 1.00 85.62 71 GLY A O 1
ATOM 571 N N . TRP A 1 72 ? 8.122 -1.824 -14.116 1.00 86.06 72 TRP A N 1
ATOM 572 C CA . TRP A 1 72 ? 7.425 -0.561 -13.899 1.00 86.06 72 TRP A CA 1
ATOM 573 C C . TRP A 1 72 ? 7.889 0.158 -12.624 1.00 86.06 72 TRP A C 1
ATOM 575 O O . TRP A 1 72 ? 8.171 1.350 -12.677 1.00 86.06 72 TRP A O 1
ATOM 585 N N . LEU A 1 73 ? 8.059 -0.541 -11.498 1.00 87.12 73 LEU A N 1
ATOM 586 C CA . LEU A 1 73 ? 8.539 0.057 -10.244 1.00 87.12 73 LEU A CA 1
ATOM 587 C C . LEU A 1 73 ? 9.898 0.754 -10.417 1.00 87.12 73 LEU A C 1
ATOM 589 O O . LEU A 1 73 ? 10.109 1.847 -9.887 1.00 87.12 73 LEU A O 1
ATOM 593 N N . ILE A 1 74 ? 10.803 0.141 -11.183 1.00 86.25 74 ILE A N 1
ATOM 594 C CA . ILE A 1 74 ? 12.153 0.665 -11.417 1.00 86.25 74 ILE A CA 1
ATOM 595 C C . ILE A 1 74 ? 12.143 1.799 -12.448 1.00 86.25 74 ILE A C 1
ATOM 597 O O . ILE A 1 74 ? 12.819 2.805 -12.253 1.00 86.25 74 ILE A O 1
ATOM 601 N N . THR A 1 75 ? 11.399 1.643 -13.545 1.00 79.56 75 THR A N 1
ATOM 602 C CA . THR A 1 75 ? 11.561 2.495 -14.739 1.00 79.56 75 THR A CA 1
ATOM 603 C C . THR A 1 75 ? 10.403 3.455 -15.005 1.00 79.56 75 THR A C 1
ATOM 605 O O . THR A 1 75 ? 10.534 4.349 -15.837 1.00 79.56 75 THR A O 1
ATOM 608 N N . GLY A 1 76 ? 9.250 3.238 -14.373 1.00 73.56 76 GLY A N 1
ATOM 609 C CA . GLY A 1 76 ? 7.992 3.924 -14.673 1.00 73.56 76 GLY A CA 1
ATOM 610 C C . GLY A 1 76 ? 7.342 3.519 -16.000 1.00 73.56 76 GLY A C 1
ATOM 611 O O . GLY A 1 76 ? 6.244 3.980 -16.306 1.00 73.56 76 GLY A O 1
ATOM 612 N N . LYS A 1 77 ? 7.971 2.647 -16.798 1.00 71.25 77 LYS A N 1
ATOM 613 C CA . LYS A 1 77 ? 7.439 2.205 -18.097 1.00 71.25 77 LYS A CA 1
ATOM 614 C C . LYS A 1 77 ? 6.407 1.088 -17.930 1.00 71.25 77 LYS A C 1
ATOM 616 O O . LYS A 1 77 ? 6.470 0.345 -16.955 1.00 71.25 77 LYS A O 1
ATOM 621 N N . ASN A 1 78 ? 5.503 0.942 -18.904 1.00 69.62 78 ASN A N 1
ATOM 622 C CA . ASN A 1 78 ? 4.487 -0.124 -18.939 1.00 69.62 78 ASN A CA 1
ATOM 623 C C . ASN A 1 78 ? 3.642 -0.191 -17.660 1.00 69.62 78 ASN A C 1
ATOM 625 O O . ASN A 1 78 ? 3.506 -1.237 -17.029 1.00 69.62 78 ASN A O 1
ATOM 629 N N . SER A 1 79 ? 3.111 0.966 -17.269 1.00 73.00 79 SER A N 1
ATOM 630 C CA . SER A 1 79 ? 2.288 1.111 -16.075 1.00 73.00 79 SER A CA 1
ATOM 631 C C . SER A 1 79 ? 1.115 0.117 -16.062 1.00 73.00 79 SER A C 1
ATOM 633 O O . SER A 1 79 ? 0.361 0.077 -17.036 1.00 73.00 79 SER A O 1
ATOM 635 N N . PRO A 1 80 ? 0.894 -0.631 -14.965 1.00 70.25 80 PRO A N 1
ATOM 636 C CA . PRO A 1 80 ? -0.262 -1.522 -14.834 1.00 70.25 80 PRO A CA 1
ATOM 637 C C . PRO A 1 80 ? -1.599 -0.757 -14.810 1.00 70.25 80 PRO A C 1
ATOM 639 O O . PRO A 1 80 ? -2.661 -1.325 -15.043 1.00 70.25 80 PRO A O 1
ATOM 642 N N . PHE A 1 81 ? -1.563 0.558 -14.586 1.00 68.56 81 PHE A N 1
ATOM 643 C CA . PHE A 1 81 ? -2.731 1.431 -14.732 1.00 68.56 81 PHE A CA 1
ATOM 644 C C . PHE A 1 81 ? -3.109 1.657 -16.192 1.00 68.56 81 PHE A C 1
ATOM 646 O O . PHE A 1 81 ? -4.274 1.833 -16.528 1.00 68.56 81 PHE A O 1
ATOM 653 N N . ALA A 1 82 ? -2.122 1.625 -17.079 1.00 61.38 82 ALA A N 1
ATOM 654 C CA . ALA A 1 82 ? -2.344 1.842 -18.493 1.00 61.38 82 ALA A CA 1
ATOM 655 C C . ALA A 1 82 ? -2.787 0.589 -19.245 1.00 61.38 82 ALA A C 1
ATOM 657 O O . ALA A 1 82 ? -3.466 0.689 -20.263 1.00 61.38 82 ALA A O 1
ATOM 658 N N . SER A 1 83 ? -2.425 -0.592 -18.743 1.00 65.31 83 SER A N 1
ATOM 659 C CA . SER A 1 83 ? -2.979 -1.859 -19.225 1.00 65.31 83 SER A CA 1
ATOM 660 C C . SER A 1 83 ? -4.413 -2.101 -18.738 1.00 65.31 83 SER A C 1
ATOM 662 O O . SER A 1 83 ? -5.020 -3.092 -19.134 1.00 65.31 83 SER A O 1
ATOM 664 N N . GLY A 1 84 ? -4.949 -1.227 -17.874 1.00 66.31 84 GLY A N 1
ATOM 665 C CA . GLY A 1 84 ? -6.249 -1.404 -17.230 1.00 66.31 84 GLY A CA 1
ATOM 666 C C . GLY A 1 84 ? -6.253 -2.465 -16.126 1.00 66.31 84 GLY A C 1
ATOM 667 O O . GLY A 1 84 ? -7.323 -2.817 -15.639 1.00 66.31 84 GLY A O 1
ATOM 668 N N . GLU A 1 85 ? -5.086 -2.979 -15.715 1.00 70.00 85 GLU A N 1
ATOM 669 C CA . GLU A 1 85 ? -4.988 -3.964 -14.629 1.00 70.00 85 GLU A CA 1
ATOM 670 C C . GLU A 1 85 ? -5.406 -3.368 -13.278 1.00 70.00 85 GLU A C 1
ATOM 672 O O . GLU A 1 85 ? -5.978 -4.065 -12.437 1.00 70.00 85 GLU A O 1
ATOM 677 N N . PHE A 1 86 ? -5.125 -2.082 -13.076 1.00 70.88 86 PHE A N 1
ATOM 678 C CA . PHE A 1 86 ? -5.597 -1.326 -11.927 1.00 70.88 86 PHE A CA 1
ATOM 679 C C . PHE A 1 86 ? -6.466 -0.166 -12.389 1.00 70.88 86 PHE A C 1
ATOM 681 O O . PHE A 1 86 ? -6.084 0.584 -13.289 1.00 70.88 86 PHE A O 1
ATOM 688 N N . GLN A 1 87 ? -7.603 0.010 -11.723 1.00 62.81 87 GLN A N 1
ATOM 689 C CA . GLN A 1 87 ? -8.377 1.237 -11.812 1.00 62.81 87 GLN A CA 1
ATOM 690 C C . GLN A 1 87 ? -7.982 2.122 -10.639 1.00 62.81 87 GLN A C 1
ATOM 692 O O . GLN A 1 87 ? -7.943 1.678 -9.493 1.00 62.81 87 GLN A O 1
ATOM 697 N N . ILE A 1 88 ? -7.624 3.368 -10.929 1.00 57.59 88 ILE A N 1
ATOM 698 C CA . ILE A 1 88 ? -7.525 4.365 -9.874 1.00 57.59 88 ILE A CA 1
ATOM 699 C C . ILE A 1 88 ? -8.883 5.042 -9.830 1.00 57.59 88 ILE A C 1
ATOM 701 O O . ILE A 1 88 ? -9.200 5.836 -10.717 1.00 57.59 88 ILE A O 1
ATOM 705 N N . ASP A 1 89 ? -9.678 4.700 -8.821 1.00 51.38 89 ASP A N 1
ATOM 706 C CA . ASP A 1 89 ? -10.934 5.393 -8.569 1.00 51.38 89 ASP A CA 1
ATOM 707 C C . ASP A 1 89 ? -10.656 6.906 -8.483 1.00 51.38 89 ASP A C 1
ATOM 709 O O . ASP A 1 89 ? -9.704 7.347 -7.836 1.00 51.38 89 ASP A O 1
ATOM 713 N N . GLU A 1 90 ? -11.452 7.689 -9.214 1.00 48.53 90 GLU A N 1
ATOM 714 C CA . GLU A 1 90 ? -11.406 9.160 -9.295 1.00 48.53 90 GLU A CA 1
ATOM 715 C C . GLU A 1 90 ? -10.210 9.814 -10.020 1.00 48.53 90 GLU A C 1
ATOM 717 O O . GLU A 1 90 ? -10.221 11.035 -10.204 1.00 48.53 90 GLU A O 1
ATOM 722 N N . ILE A 1 91 ? -9.223 9.063 -10.530 1.00 48.53 91 ILE A N 1
ATOM 723 C CA . ILE A 1 91 ? -8.258 9.615 -11.499 1.00 48.53 91 ILE A CA 1
ATOM 724 C C . ILE A 1 91 ? -8.842 9.460 -12.898 1.00 48.53 91 ILE A C 1
ATOM 726 O O . ILE A 1 91 ? -8.954 8.363 -13.444 1.00 48.53 91 ILE A O 1
ATOM 730 N N . ASN A 1 92 ? -9.209 10.587 -13.503 1.00 47.16 92 ASN A N 1
ATOM 731 C CA . ASN A 1 92 ? -9.703 10.603 -14.870 1.00 47.16 92 ASN A CA 1
ATOM 732 C C . ASN A 1 92 ? -8.591 10.082 -15.800 1.00 47.16 92 ASN A C 1
ATOM 734 O O . ASN A 1 92 ? -7.545 10.713 -15.948 1.00 47.16 92 ASN A O 1
ATOM 738 N N . ALA A 1 93 ? -8.791 8.922 -16.432 1.00 46.06 93 ALA A N 1
ATOM 739 C CA . ALA A 1 93 ? -7.791 8.294 -17.304 1.00 46.06 93 ALA A CA 1
ATOM 740 C C . ALA A 1 93 ? -7.316 9.217 -18.449 1.00 46.06 93 ALA A C 1
ATOM 742 O O . ALA A 1 93 ? -6.229 9.034 -18.988 1.00 46.06 93 ALA A O 1
ATOM 743 N N . ARG A 1 94 ? -8.101 10.256 -18.776 1.00 47.09 94 ARG A N 1
ATOM 744 C CA . ARG A 1 94 ? -7.782 11.301 -19.764 1.00 47.09 94 ARG A CA 1
ATOM 745 C C . ARG A 1 94 ? -6.570 12.171 -19.406 1.00 47.09 94 ARG A C 1
ATOM 747 O O . ARG A 1 94 ? -6.053 12.840 -20.291 1.00 47.09 94 ARG A O 1
ATOM 754 N N . THR A 1 95 ? -6.133 12.182 -18.147 1.00 49.62 95 THR A N 1
ATOM 755 C CA . THR A 1 95 ? -4.988 12.983 -17.663 1.00 49.62 95 THR A CA 1
ATOM 756 C C . THR A 1 95 ? -3.679 12.195 -17.544 1.00 49.62 95 THR A C 1
ATOM 758 O O . THR A 1 95 ? -2.658 12.764 -17.169 1.00 49.62 95 THR A O 1
ATOM 761 N N . VAL A 1 96 ? -3.681 10.896 -17.866 1.00 54.03 96 VAL A N 1
ATOM 762 C CA . VAL A 1 96 ? -2.455 10.090 -17.926 1.00 54.03 96 VAL A CA 1
ATOM 763 C C . VAL A 1 96 ? -1.850 10.241 -19.321 1.00 54.03 96 VAL A C 1
ATOM 765 O O . VAL A 1 96 ? -2.349 9.667 -20.288 1.00 54.03 96 VAL A O 1
ATOM 768 N N . GLU A 1 97 ? -0.772 11.014 -19.438 1.00 56.88 97 GLU A N 1
ATOM 769 C CA . GLU A 1 97 ? -0.095 11.199 -20.721 1.00 56.88 97 GLU A CA 1
ATOM 770 C C . GLU A 1 97 ? 0.743 9.967 -21.072 1.00 56.88 97 GLU A C 1
ATOM 772 O O . GLU A 1 97 ? 1.629 9.540 -20.321 1.00 56.88 97 GLU A O 1
ATOM 777 N N . ARG A 1 98 ? 0.467 9.393 -22.246 1.00 54.72 98 ARG A N 1
ATOM 778 C CA . ARG A 1 98 ? 1.303 8.362 -22.858 1.00 54.72 98 ARG A CA 1
ATOM 779 C C . ARG A 1 98 ? 2.391 9.044 -23.685 1.00 54.72 98 ARG A C 1
ATOM 781 O O . ARG A 1 98 ? 2.092 9.666 -24.698 1.00 54.72 98 ARG A O 1
ATOM 788 N N . LEU A 1 99 ? 3.643 8.897 -23.270 1.00 59.53 99 LEU A N 1
ATOM 789 C CA . LEU A 1 99 ? 4.804 9.347 -24.033 1.00 59.53 99 LEU A CA 1
ATOM 790 C C . LEU A 1 99 ? 5.053 8.426 -25.237 1.00 59.53 99 LEU A C 1
ATOM 792 O O . LEU A 1 99 ? 4.695 7.244 -25.223 1.00 59.53 99 LEU A O 1
ATOM 796 N N . GLU A 1 100 ? 5.737 8.954 -26.254 1.00 60.25 100 GLU A N 1
ATOM 797 C CA . GLU A 1 100 ? 6.085 8.229 -27.489 1.00 60.25 100 GLU A CA 1
ATOM 798 C C . GLU A 1 100 ? 6.874 6.934 -27.235 1.00 60.25 100 GLU A C 1
ATOM 800 O O . GLU A 1 100 ? 6.759 5.975 -27.992 1.00 60.25 100 GLU A O 1
ATOM 805 N N . ASP A 1 101 ? 7.621 6.855 -26.128 1.00 54.09 101 ASP A N 1
ATOM 806 C CA . ASP A 1 101 ? 8.402 5.673 -25.752 1.00 54.09 101 ASP A CA 1
ATOM 807 C C . ASP A 1 101 ? 7.618 4.634 -24.925 1.00 54.09 101 ASP A C 1
ATOM 809 O O . ASP A 1 101 ? 8.211 3.735 -24.324 1.00 54.09 101 ASP A O 1
ATOM 813 N N . GLY A 1 102 ? 6.289 4.764 -24.859 1.00 50.50 102 GLY A N 1
ATOM 814 C CA . GLY A 1 102 ? 5.406 3.844 -24.139 1.00 50.50 102 GLY A CA 1
ATOM 815 C C . GLY A 1 102 ? 5.378 4.047 -22.622 1.00 50.50 102 GLY A C 1
ATOM 816 O O . GLY A 1 102 ? 4.760 3.254 -21.905 1.00 50.50 102 GLY A O 1
ATOM 817 N N . ARG A 1 103 ? 6.025 5.100 -22.105 1.00 49.25 103 ARG A N 1
ATOM 818 C CA . ARG A 1 103 ? 5.843 5.533 -20.716 1.00 49.25 103 ARG A CA 1
ATOM 819 C C . ARG A 1 103 ? 4.461 6.133 -20.523 1.00 49.25 103 ARG A C 1
ATOM 821 O O . ARG A 1 103 ? 3.972 6.863 -21.374 1.00 49.25 103 ARG A O 1
ATOM 828 N N . TYR A 1 104 ? 3.884 5.872 -19.361 1.00 53.97 104 TYR A N 1
ATOM 829 C CA . TYR A 1 104 ? 2.726 6.604 -18.874 1.00 53.97 104 TYR A CA 1
ATOM 830 C C . TYR A 1 104 ? 3.213 7.477 -17.733 1.00 53.97 104 TYR A C 1
ATOM 832 O O . TYR A 1 104 ? 3.711 6.958 -16.732 1.00 53.97 104 TYR A O 1
ATOM 840 N N . VAL A 1 105 ? 3.137 8.790 -17.915 1.00 54.91 105 VAL A N 1
ATOM 841 C CA . VAL A 1 105 ? 3.519 9.747 -16.881 1.00 54.91 105 VAL A CA 1
ATOM 842 C C . VAL A 1 105 ? 2.259 10.091 -16.114 1.00 54.91 105 VAL A C 1
ATOM 844 O O . VAL A 1 105 ? 1.313 10.646 -16.666 1.00 54.91 105 VAL A O 1
ATOM 847 N N . ILE A 1 106 ? 2.239 9.728 -14.834 1.00 57.06 106 ILE A N 1
ATOM 848 C CA . ILE A 1 106 ? 1.277 10.296 -13.894 1.00 57.06 106 ILE A CA 1
ATOM 849 C C . ILE A 1 106 ? 1.818 11.691 -13.555 1.00 57.06 106 ILE A C 1
ATOM 851 O O . ILE A 1 106 ? 2.932 11.767 -13.027 1.00 57.06 106 ILE A O 1
ATOM 855 N N . PRO A 1 107 ? 1.104 12.787 -13.870 1.00 52.28 107 PRO A N 1
ATOM 856 C CA . PRO A 1 107 ? 1.584 14.130 -13.565 1.00 52.28 107 PRO A CA 1
ATOM 857 C C . PRO A 1 107 ? 1.850 14.295 -12.064 1.00 52.28 107 PRO A C 1
ATOM 859 O O . PRO A 1 107 ? 1.040 13.874 -11.237 1.00 52.28 107 PRO A O 1
ATOM 862 N N . GLU A 1 108 ? 2.958 14.950 -11.704 1.00 48.47 108 GLU A N 1
ATOM 863 C CA . GLU A 1 108 ? 3.386 15.147 -10.307 1.00 48.47 108 GLU A CA 1
ATOM 864 C C . GLU A 1 108 ? 2.294 15.807 -9.441 1.00 48.47 108 GLU A C 1
ATOM 866 O O . GLU A 1 108 ? 2.125 15.452 -8.276 1.00 48.47 108 GLU A O 1
ATOM 871 N N . GLY A 1 109 ? 1.473 16.688 -10.026 1.00 50.97 109 GLY A N 1
ATOM 872 C CA . GLY A 1 109 ? 0.317 17.293 -9.354 1.00 50.97 109 GLY A CA 1
ATOM 873 C C . GLY A 1 109 ? -0.749 16.282 -8.914 1.00 50.97 109 GLY A C 1
ATOM 874 O O . GLY A 1 109 ? -1.223 16.359 -7.784 1.00 50.97 109 GLY A O 1
ATOM 875 N N . MET A 1 110 ? -1.061 15.273 -9.740 1.00 55.19 110 MET A N 1
ATOM 876 C CA . MET A 1 110 ? -2.012 14.216 -9.352 1.00 55.19 110 MET A CA 1
ATOM 877 C C . MET A 1 110 ? -1.460 13.357 -8.221 1.00 55.19 110 MET A C 1
ATOM 879 O O . MET A 1 110 ? -2.205 12.872 -7.372 1.00 55.19 110 MET A O 1
ATOM 883 N N . TRP A 1 111 ? -0.144 13.167 -8.204 1.00 53.88 111 TRP A N 1
ATOM 884 C CA . TRP A 1 111 ? 0.506 12.434 -7.136 1.00 53.88 111 TRP A CA 1
ATOM 885 C C . TRP A 1 111 ? 0.500 13.203 -5.811 1.00 53.88 111 TRP A C 1
ATOM 887 O O . TRP A 1 111 ? 0.236 12.611 -4.766 1.00 53.88 111 TRP A O 1
ATOM 897 N N . MET A 1 112 ? 0.735 14.516 -5.842 1.00 53.22 112 MET A N 1
ATOM 898 C CA . MET A 1 112 ? 0.606 15.365 -4.656 1.00 53.22 112 MET A CA 1
ATOM 899 C C . MET A 1 112 ? -0.815 15.327 -4.092 1.00 53.22 112 MET A C 1
ATOM 901 O O . MET A 1 112 ? -0.991 15.217 -2.880 1.00 53.22 112 MET A O 1
AT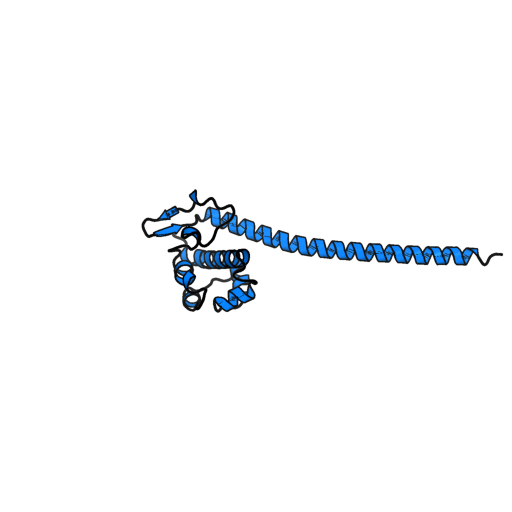OM 905 N N . ASP A 1 113 ? -1.827 15.343 -4.958 1.00 56.25 113 ASP A N 1
ATOM 906 C CA . ASP A 1 113 ? -3.221 15.218 -4.535 1.00 56.25 113 ASP A CA 1
ATOM 907 C C . ASP A 1 113 ? -3.534 13.823 -3.977 1.00 56.25 113 ASP A C 1
ATOM 909 O O . ASP A 1 113 ? -4.233 13.705 -2.970 1.00 56.25 113 ASP A O 1
ATOM 913 N N . TYR A 1 114 ? -2.973 12.765 -4.566 1.00 56.41 114 TYR A N 1
ATOM 914 C CA . TYR A 1 114 ? -3.084 11.408 -4.035 1.00 56.41 114 TYR A CA 1
ATOM 915 C C . TYR A 1 114 ? -2.413 11.266 -2.661 1.00 56.41 114 TYR A C 1
ATOM 917 O O . TYR A 1 114 ? -3.020 10.719 -1.745 1.00 56.41 114 TYR A O 1
ATOM 925 N N . MET A 1 115 ? -1.194 11.780 -2.477 1.00 52.69 115 MET A N 1
ATOM 926 C CA . MET A 1 115 ? -0.498 11.722 -1.185 1.00 52.69 115 MET A CA 1
ATOM 927 C C . MET A 1 115 ? -1.223 12.529 -0.116 1.00 52.69 115 MET A C 1
ATOM 929 O O . MET A 1 115 ? -1.442 12.002 0.971 1.00 52.69 115 MET A O 1
ATOM 933 N N . ARG A 1 116 ? -1.687 13.741 -0.453 1.00 62.66 116 ARG A N 1
ATOM 934 C CA . ARG A 1 116 ? -2.512 14.562 0.442 1.00 62.66 116 ARG A CA 1
ATOM 935 C C . ARG A 1 116 ? -3.756 13.792 0.890 1.00 62.66 116 ARG A C 1
ATOM 937 O O . ARG A 1 116 ? -4.074 13.777 2.070 1.00 62.66 116 ARG A O 1
ATOM 944 N N . ARG A 1 117 ? -4.422 13.086 -0.030 1.00 60.00 117 ARG A N 1
ATOM 945 C CA . ARG A 1 117 ? -5.576 12.234 0.296 1.00 60.00 117 ARG A CA 1
ATOM 946 C C . ARG A 1 117 ? -5.208 11.051 1.182 1.00 60.00 117 ARG A C 1
ATOM 948 O O . ARG A 1 117 ? -5.942 10.775 2.117 1.00 60.00 117 ARG A O 1
ATOM 955 N N . ILE A 1 118 ? -4.104 10.351 0.917 1.00 54.12 118 ILE A N 1
ATOM 956 C CA . ILE A 1 118 ? -3.662 9.223 1.754 1.00 54.12 118 ILE A CA 1
ATOM 957 C C . ILE A 1 118 ? -3.311 9.688 3.171 1.00 54.12 118 ILE A C 1
ATOM 959 O O . ILE A 1 118 ? -3.632 8.988 4.129 1.00 54.12 118 ILE A O 1
ATOM 963 N N . GLU A 1 119 ? -2.683 10.853 3.322 1.00 56.91 119 GLU A N 1
ATOM 964 C CA . GLU A 1 119 ? -2.438 11.474 4.628 1.00 56.91 119 GLU A CA 1
ATOM 965 C C . GLU A 1 119 ? -3.760 11.767 5.342 1.00 56.91 119 GLU A C 1
ATOM 967 O O . GLU A 1 119 ? -3.970 11.262 6.443 1.00 56.91 119 GLU A O 1
ATOM 972 N N . THR A 1 120 ? -4.704 12.433 4.669 1.00 63.41 120 THR A N 1
ATOM 973 C CA . THR A 1 120 ? -6.043 12.702 5.215 1.00 63.41 120 THR A CA 1
ATOM 974 C C . THR A 1 120 ? -6.819 11.421 5.545 1.00 63.41 120 THR A C 1
ATOM 976 O O . THR A 1 120 ? -7.513 11.362 6.553 1.00 63.41 120 THR A O 1
ATOM 979 N N . GLN A 1 121 ? -6.709 10.366 4.735 1.00 58.50 121 GLN A N 1
ATOM 980 C CA . GLN A 1 121 ? -7.380 9.087 4.977 1.00 58.50 121 GLN A CA 1
ATOM 981 C C . GLN A 1 121 ? -6.805 8.385 6.211 1.00 58.50 121 GLN A C 1
ATOM 983 O O . GLN A 1 121 ? -7.565 7.900 7.038 1.00 58.50 121 GLN A O 1
ATOM 988 N N . ASN A 1 122 ? -5.477 8.364 6.365 1.00 56.44 122 ASN A N 1
ATOM 989 C CA . ASN A 1 122 ? -4.839 7.783 7.548 1.00 56.44 122 ASN A CA 1
ATOM 990 C C . ASN A 1 122 ? -5.176 8.578 8.817 1.00 56.44 122 ASN A C 1
ATOM 992 O O . ASN A 1 122 ? -5.393 7.977 9.867 1.00 56.44 122 ASN A O 1
ATOM 996 N N . GLU A 1 123 ? -5.227 9.910 8.725 1.00 64.75 123 GLU A N 1
ATOM 997 C CA . GLU A 1 123 ? -5.693 10.771 9.816 1.00 64.75 123 GLU A CA 1
ATOM 998 C C . GLU A 1 123 ? -7.153 10.468 10.166 1.00 64.75 123 GLU A C 1
ATOM 1000 O O . GLU A 1 123 ? -7.477 10.290 11.335 1.00 64.75 123 GLU A O 1
ATOM 1005 N N . ASN A 1 124 ? -8.026 10.318 9.169 1.00 64.44 124 ASN A N 1
ATOM 1006 C CA . ASN A 1 124 ? -9.429 9.970 9.378 1.00 64.44 124 ASN A CA 1
ATOM 1007 C C . ASN A 1 124 ? -9.614 8.570 9.977 1.00 64.44 124 ASN A C 1
ATOM 1009 O O . ASN A 1 124 ? -10.437 8.410 10.875 1.00 64.44 124 ASN A O 1
ATOM 1013 N N . ASP A 1 125 ? -8.857 7.571 9.521 1.00 66.69 125 ASP A N 1
ATOM 1014 C CA . ASP A 1 125 ? -8.895 6.211 10.066 1.00 66.69 125 ASP A CA 1
ATOM 1015 C C . ASP A 1 125 ? -8.439 6.203 11.535 1.00 66.69 125 ASP A C 1
ATOM 1017 O O . ASP A 1 125 ? -9.104 5.613 12.385 1.00 66.69 125 ASP A O 1
ATOM 1021 N N . ALA A 1 126 ? -7.358 6.923 11.861 1.00 69.75 126 ALA A N 1
ATOM 1022 C CA . ALA A 1 126 ? -6.894 7.086 13.240 1.00 69.75 126 ALA A CA 1
ATOM 1023 C C . ALA A 1 126 ? -7.921 7.829 14.111 1.00 69.75 126 ALA A C 1
ATOM 1025 O O . ALA A 1 126 ? -8.204 7.410 15.234 1.00 69.75 126 ALA A O 1
ATOM 1026 N N . ASN A 1 127 ? -8.528 8.894 13.581 1.00 77.56 127 ASN A N 1
ATOM 1027 C CA . ASN A 1 127 ? -9.579 9.643 14.266 1.00 77.56 127 ASN A CA 1
ATOM 1028 C C . ASN A 1 127 ? -10.823 8.781 14.508 1.00 77.56 127 ASN A C 1
ATOM 1030 O O . ASN A 1 127 ? -11.444 8.889 15.561 1.00 77.56 127 ASN A O 1
ATOM 1034 N N . LYS A 1 128 ? -11.181 7.906 13.564 1.00 82.69 128 LYS A N 1
ATOM 1035 C CA . LYS A 1 128 ? -12.322 6.994 13.685 1.00 82.69 128 LYS A CA 1
ATOM 1036 C C . LYS A 1 128 ? -12.095 5.928 14.755 1.00 82.69 128 LYS A C 1
ATOM 1038 O O . LYS A 1 128 ? -13.001 5.667 15.541 1.00 82.69 128 LYS A O 1
ATOM 1043 N N . GLU A 1 129 ? -10.900 5.344 14.809 1.00 82.69 129 GLU A N 1
ATOM 1044 C CA . GLU A 1 129 ? -10.512 4.422 15.885 1.00 82.69 129 GLU A CA 1
ATOM 1045 C C . GLU A 1 129 ? -10.559 5.120 17.254 1.00 82.69 129 GLU A C 1
ATOM 1047 O O . GLU A 1 129 ? -11.106 4.578 18.212 1.00 82.69 129 GLU A O 1
ATOM 1052 N N . MET A 1 130 ? -10.066 6.360 17.339 1.00 87.69 130 MET A N 1
ATOM 1053 C CA . MET A 1 130 ? -10.081 7.130 18.585 1.00 87.69 130 MET A CA 1
ATOM 1054 C C . MET A 1 130 ? -11.499 7.533 19.017 1.00 87.69 130 MET A C 1
ATOM 1056 O O . MET A 1 130 ? -11.820 7.457 20.200 1.00 87.69 130 MET A O 1
ATOM 1060 N N . LEU A 1 131 ? -12.367 7.909 18.070 1.00 88.88 131 LEU A N 1
ATOM 1061 C CA . LEU A 1 131 ? -13.787 8.168 18.331 1.00 88.88 131 LEU A CA 1
ATOM 1062 C C . LEU A 1 131 ? -14.483 6.931 18.891 1.00 88.88 131 LEU A C 1
ATOM 1064 O O . LEU A 1 131 ? -15.185 7.036 19.890 1.00 88.88 131 LEU A O 1
ATOM 1068 N N . LYS A 1 132 ? -14.241 5.761 18.295 1.00 91.62 132 LYS A N 1
ATOM 1069 C CA . LYS A 1 132 ? -14.817 4.503 18.768 1.00 91.62 132 LYS A CA 1
ATOM 1070 C C . LYS A 1 132 ? -14.389 4.187 20.207 1.00 91.62 132 LYS A C 1
ATOM 1072 O O . LYS A 1 132 ? -15.228 3.822 21.022 1.00 91.62 132 LYS A O 1
ATOM 1077 N N . ALA A 1 133 ? -13.110 4.375 20.535 1.00 92.25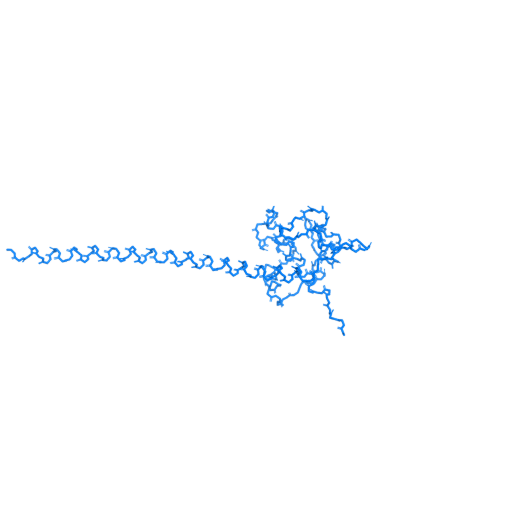 133 ALA A N 1
ATOM 1078 C CA . ALA A 1 133 ? -12.609 4.168 21.895 1.00 92.25 133 ALA A CA 1
ATOM 1079 C C . ALA A 1 133 ? -13.266 5.124 22.912 1.00 92.25 133 ALA A C 1
ATOM 1081 O O . ALA A 1 133 ? -13.654 4.704 24.000 1.00 92.25 133 ALA A O 1
ATOM 1082 N N . LEU A 1 134 ? -13.447 6.396 22.542 1.00 93.25 134 LEU A N 1
ATOM 1083 C CA . LEU A 1 134 ? -14.134 7.382 23.383 1.00 93.25 134 LEU A CA 1
ATOM 1084 C C . LEU A 1 134 ? -15.622 7.056 23.570 1.00 93.25 134 LEU A C 1
ATOM 1086 O O . LEU A 1 134 ? -16.160 7.245 24.659 1.00 93.25 134 LEU A O 1
ATOM 1090 N N . GLU A 1 135 ? -16.301 6.566 22.532 1.00 94.50 135 GLU A N 1
ATOM 1091 C CA . GLU A 1 135 ? -17.698 6.125 22.624 1.00 94.50 135 GLU A CA 1
ATOM 1092 C C . GLU A 1 135 ? -17.860 4.949 23.599 1.00 94.50 135 GLU A C 1
ATOM 1094 O O . GLU A 1 135 ? -18.795 4.945 24.405 1.00 94.50 135 GLU A O 1
ATOM 1099 N N . GLU A 1 136 ? -16.932 3.989 23.568 1.00 94.81 136 GLU A N 1
ATOM 1100 C CA . GLU A 1 136 ? -16.891 2.858 24.502 1.00 94.81 136 GLU A CA 1
ATOM 1101 C C . GLU A 1 136 ? -16.672 3.333 25.952 1.00 94.81 136 GLU A C 1
ATOM 1103 O O . GLU A 1 136 ? -17.404 2.917 26.854 1.00 94.81 136 GLU A O 1
ATOM 1108 N N . GLU A 1 137 ? -15.742 4.265 26.179 1.00 95.88 137 GLU A N 1
ATOM 1109 C CA . GLU A 1 137 ? -15.470 4.833 27.507 1.00 95.88 137 GLU A CA 1
ATOM 1110 C C . GLU A 1 137 ? -16.667 5.626 28.060 1.00 95.88 137 GLU A C 1
ATOM 1112 O O . GLU A 1 137 ? -17.074 5.441 29.210 1.00 95.88 137 GLU A O 1
ATOM 1117 N N . VAL A 1 138 ? -17.300 6.463 27.231 1.00 95.62 138 VAL A N 1
ATOM 1118 C CA . VAL A 1 138 ? -18.515 7.201 27.615 1.00 95.62 138 VAL A CA 1
ATOM 1119 C C . VAL A 1 138 ? -19.658 6.247 27.956 1.00 95.62 138 VAL A C 1
ATOM 1121 O O . VAL A 1 138 ? -20.429 6.527 28.878 1.00 95.62 138 VAL A O 1
ATOM 1124 N N . SER A 1 139 ? -19.792 5.132 27.234 1.00 95.19 139 SER A N 1
ATOM 1125 C CA . SER A 1 139 ? -20.797 4.113 27.544 1.00 95.19 139 SER A CA 1
ATOM 1126 C C . SER A 1 139 ? -20.542 3.473 28.910 1.00 95.19 139 SER A C 1
ATOM 1128 O O . SER A 1 139 ? -21.461 3.416 29.725 1.00 95.19 139 SER A O 1
ATOM 1130 N N . ALA A 1 140 ? -19.299 3.075 29.194 1.00 94.44 140 ALA A N 1
ATOM 1131 C CA . ALA A 1 140 ? -18.920 2.478 30.475 1.00 94.44 140 ALA A CA 1
ATOM 1132 C C . ALA A 1 140 ? -19.173 3.430 31.659 1.00 94.44 140 ALA A C 1
ATOM 1134 O O . ALA A 1 140 ? -19.794 3.045 32.649 1.00 94.44 140 ALA A O 1
ATOM 1135 N N . LEU A 1 141 ? -18.789 4.705 31.530 1.00 94.88 141 LEU A N 1
ATOM 1136 C CA . LEU A 1 141 ? -19.024 5.716 32.570 1.00 94.88 141 LEU A CA 1
ATOM 1137 C C . LEU A 1 141 ? -20.519 5.966 32.821 1.00 94.88 141 LEU A C 1
ATOM 1139 O O . LEU A 1 141 ? -20.938 6.212 33.953 1.00 94.88 141 LEU A O 1
ATOM 1143 N N . ARG A 1 142 ? -21.356 5.909 31.777 1.00 94.56 142 ARG A N 1
ATOM 1144 C CA . ARG A 1 142 ? -22.815 6.045 31.927 1.00 94.56 142 ARG A CA 1
ATOM 1145 C C . ARG A 1 142 ? -23.420 4.878 32.700 1.00 94.56 142 ARG A C 1
ATOM 1147 O O . ARG A 1 142 ? -24.322 5.113 33.504 1.00 94.56 142 ARG A O 1
ATOM 1154 N N . GLU A 1 143 ? -22.943 3.660 32.461 1.00 94.50 143 GLU A N 1
ATOM 1155 C CA . GLU A 1 143 ? -23.364 2.476 33.216 1.00 94.50 143 GLU A CA 1
ATOM 1156 C C . GLU A 1 143 ? -22.941 2.577 34.684 1.00 94.50 143 GLU A C 1
ATOM 1158 O O . GLU A 1 143 ? -23.767 2.371 35.570 1.00 94.50 143 GLU A O 1
ATOM 1163 N N . GLU A 1 144 ? -21.707 3.000 34.959 1.00 94.31 144 GLU A N 1
ATOM 1164 C CA . GLU A 1 144 ? -21.215 3.186 36.328 1.00 94.31 144 GLU A CA 1
ATOM 1165 C C . GLU A 1 144 ? -22.036 4.229 37.105 1.00 94.31 144 GLU A C 1
ATOM 1167 O O . GLU A 1 144 ? -22.465 3.982 38.234 1.00 94.31 144 GLU A O 1
ATOM 1172 N N . ILE A 1 145 ? -22.351 5.374 36.484 1.00 92.19 145 ILE A N 1
ATOM 1173 C CA . ILE A 1 145 ? -23.231 6.390 37.084 1.00 92.19 145 ILE A CA 1
ATOM 1174 C C . ILE A 1 145 ? -24.629 5.821 37.362 1.00 92.19 145 ILE A C 1
ATOM 1176 O O . ILE A 1 145 ? -25.252 6.187 38.363 1.00 92.19 145 ILE A O 1
ATOM 1180 N N . LEU A 1 146 ? -25.157 4.966 36.480 1.00 93.12 146 LEU A N 1
ATOM 1181 C CA . LEU A 1 146 ? -26.462 4.337 36.672 1.00 93.12 146 LEU A CA 1
ATOM 1182 C C . LEU A 1 146 ? -26.450 3.415 37.895 1.00 93.12 146 LEU A C 1
ATOM 1184 O O . LEU A 1 146 ? -27.379 3.474 38.701 1.00 93.12 146 LEU A O 1
ATOM 1188 N N . GLU A 1 147 ? -25.409 2.598 38.044 1.00 91.56 147 GLU A N 1
ATOM 1189 C CA . GLU A 1 147 ? -25.255 1.706 39.193 1.00 91.56 147 GLU A CA 1
ATOM 1190 C C . GLU A 1 147 ? -25.102 2.497 40.493 1.00 91.56 147 GLU A C 1
ATOM 1192 O O . GLU A 1 147 ? -25.886 2.287 41.414 1.00 91.56 147 GLU A O 1
ATOM 1197 N N . LEU A 1 148 ? -24.221 3.501 40.540 1.00 88.50 148 LEU A N 1
ATOM 1198 C CA . LEU A 1 148 ? -24.057 4.360 41.722 1.00 88.50 148 LEU A CA 1
ATOM 1199 C C . LEU A 1 148 ? -25.364 5.051 42.139 1.00 88.50 148 LEU A C 1
ATOM 1201 O O . LEU A 1 148 ? -25.659 5.168 43.329 1.00 88.50 148 LEU A O 1
ATOM 1205 N N . LYS A 1 149 ? -26.184 5.481 41.172 1.00 87.75 149 LYS A N 1
ATOM 1206 C CA . LYS A 1 149 ? -27.511 6.047 41.455 1.00 87.75 149 LYS A CA 1
ATOM 1207 C C . LYS A 1 149 ? -28.467 5.024 42.063 1.00 87.75 149 LYS A C 1
ATOM 1209 O O . LYS A 1 149 ? -29.246 5.397 42.935 1.00 87.75 149 LYS A O 1
ATOM 1214 N N . LYS A 1 150 ? -28.436 3.761 41.626 1.00 85.81 150 LYS A N 1
ATOM 1215 C CA . LYS A 1 150 ? -29.272 2.701 42.214 1.00 85.81 150 LYS A CA 1
ATOM 1216 C C . LYS A 1 150 ? -28.867 2.416 43.657 1.00 85.81 150 LYS A C 1
ATOM 1218 O O . LYS A 1 150 ? -29.748 2.304 44.505 1.00 85.81 150 LYS A O 1
ATOM 1223 N N . THR A 1 151 ? -27.566 2.343 43.937 1.00 78.56 151 THR A N 1
ATOM 1224 C CA . THR A 1 151 ? -27.046 2.063 45.284 1.00 78.56 151 THR A CA 1
ATOM 1225 C C . THR A 1 151 ? -27.420 3.169 46.269 1.00 78.56 151 THR A C 1
ATOM 1227 O O . THR A 1 151 ? -27.923 2.883 47.349 1.00 78.56 151 THR A O 1
ATOM 1230 N N . ASN A 1 152 ? -27.288 4.435 45.865 1.00 73.06 152 ASN A N 1
ATOM 1231 C CA . ASN A 1 152 ? -27.606 5.578 46.727 1.00 73.06 152 ASN A CA 1
ATOM 1232 C C . ASN A 1 152 ? -29.113 5.656 47.073 1.00 73.06 152 ASN A C 1
ATOM 1234 O O . ASN A 1 152 ? -29.496 5.936 48.203 1.00 73.06 152 ASN A O 1
ATOM 1238 N N . VAL A 1 153 ? -29.995 5.307 46.125 1.00 65.50 153 VAL A N 1
ATOM 1239 C CA . VAL A 1 153 ? -31.452 5.234 46.369 1.00 65.50 153 VAL A CA 1
ATOM 1240 C C . VAL A 1 153 ? -31.826 4.096 47.332 1.00 65.50 153 VAL A C 1
ATOM 1242 O O . VAL A 1 153 ? -32.837 4.185 48.029 1.00 65.50 153 VAL A O 1
ATOM 1245 N N . GLN A 1 154 ? -31.046 3.014 47.390 1.00 60.31 154 GLN A N 1
ATOM 1246 C CA . GLN A 1 154 ? -31.268 1.939 48.363 1.00 60.31 154 GLN A CA 1
ATOM 1247 C C . GLN A 1 154 ? -30.833 2.340 49.779 1.00 60.31 154 GLN A C 1
ATOM 1249 O O . GLN A 1 154 ? -31.523 1.985 50.734 1.00 60.31 154 GLN A O 1
ATOM 1254 N N . GLU A 1 155 ? -29.754 3.114 49.917 1.00 59.19 155 GLU A N 1
ATOM 1255 C CA . GLU A 1 155 ? -29.294 3.636 51.211 1.00 59.19 155 GLU A CA 1
ATOM 1256 C C . GLU A 1 155 ? -30.278 4.664 51.803 1.00 59.19 155 GLU A C 1
ATOM 1258 O O . GLU A 1 155 ? -30.656 4.535 52.967 1.00 59.19 155 GLU A O 1
ATOM 1263 N N . ASP A 1 156 ? -30.810 5.593 51.000 1.00 57.56 156 ASP A N 1
ATOM 1264 C CA . ASP A 1 156 ? -31.808 6.578 51.463 1.00 57.56 156 ASP A CA 1
ATOM 1265 C C . ASP A 1 156 ? -33.132 5.932 51.928 1.00 57.56 156 ASP A C 1
ATOM 1267 O O . ASP A 1 156 ? -33.769 6.390 52.884 1.00 57.56 156 ASP A O 1
ATOM 1271 N N . ASN A 1 157 ? -33.549 4.834 51.287 1.00 56.88 157 ASN A N 1
ATOM 1272 C CA . ASN A 1 157 ? -34.759 4.100 51.672 1.00 56.88 157 ASN A CA 1
ATOM 1273 C C . ASN A 1 157 ? -34.564 3.233 52.928 1.00 56.88 157 ASN A C 1
ATOM 1275 O O . ASN A 1 157 ? -35.532 2.989 53.648 1.00 56.88 157 ASN A O 1
ATOM 1279 N N . ALA A 1 158 ? -33.337 2.787 53.215 1.00 56.88 158 ALA A N 1
ATOM 1280 C CA . ALA A 1 158 ? -33.021 2.050 54.438 1.00 56.88 158 ALA A CA 1
ATOM 1281 C C . ALA A 1 158 ? -32.995 2.970 55.672 1.00 56.88 158 ALA A C 1
ATOM 1283 O O . ALA A 1 158 ? -33.451 2.573 56.741 1.00 56.88 158 ALA A O 1
ATOM 1284 N N . VAL A 1 159 ? -32.544 4.221 55.517 1.00 55.56 159 VAL A N 1
ATOM 1285 C CA . VAL A 1 159 ? -32.495 5.215 56.607 1.00 55.56 159 VAL A CA 1
ATOM 1286 C C . VAL A 1 159 ? -33.897 5.678 57.040 1.00 55.56 159 VAL A C 1
ATOM 1288 O O . VAL A 1 159 ? -34.112 5.961 58.217 1.00 5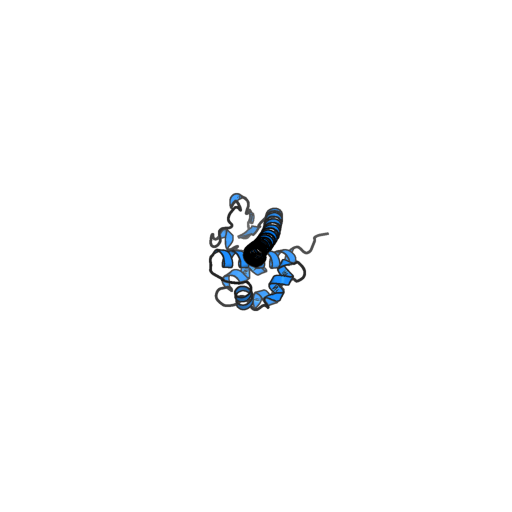5.56 159 VAL A O 1
ATOM 1291 N N . CYS A 1 160 ? -34.883 5.706 56.136 1.00 52.22 160 CYS A N 1
ATOM 1292 C CA . CYS A 1 160 ? -36.267 6.060 56.487 1.00 52.22 160 CYS A CA 1
ATOM 1293 C C . CYS A 1 160 ? -37.048 4.942 57.208 1.00 52.22 160 CYS A C 1
ATOM 1295 O O . CYS A 1 160 ? -38.090 5.225 57.798 1.00 52.22 160 CYS A O 1
ATOM 1297 N N . ALA A 1 161 ? -36.590 3.686 57.163 1.00 55.62 161 ALA A N 1
ATOM 1298 C CA . ALA A 1 161 ? -37.322 2.542 57.717 1.00 55.62 161 ALA A CA 1
ATOM 1299 C C . ALA A 1 161 ? -37.058 2.282 59.216 1.00 55.62 161 ALA A C 1
ATOM 1301 O O . ALA A 1 161 ? -37.768 1.477 59.812 1.00 55.62 161 ALA A O 1
ATOM 1302 N N . ASP A 1 162 ? -36.083 2.967 59.824 1.00 53.19 162 ASP A N 1
ATOM 1303 C CA . ASP A 1 162 ? -35.609 2.712 61.199 1.00 53.19 162 ASP A CA 1
ATOM 1304 C C . ASP A 1 162 ? -36.073 3.777 62.225 1.00 53.19 162 ASP A C 1
ATOM 1306 O O . ASP A 1 162 ? -35.530 3.890 63.321 1.00 53.19 162 ASP A O 1
ATOM 1310 N N . VAL A 1 163 ? -37.083 4.592 61.880 1.00 54.50 163 VAL A N 1
ATOM 1311 C CA . VAL A 1 163 ? -37.646 5.660 62.748 1.00 54.50 163 VAL A CA 1
ATOM 1312 C C . VAL A 1 163 ? -39.116 5.389 63.140 1.00 54.50 163 VAL A C 1
ATOM 1314 O O . VAL A 1 163 ? -39.871 6.319 63.419 1.00 54.50 163 VAL A O 1
ATOM 1317 N N . GLY A 1 164 ? -39.548 4.123 63.130 1.00 46.91 164 GLY A N 1
ATOM 1318 C CA . GLY A 1 164 ? -40.921 3.696 63.458 1.00 46.91 164 GLY A CA 1
ATOM 1319 C C . GLY A 1 164 ? -41.056 3.032 64.819 1.00 46.91 164 GLY A C 1
ATOM 1320 O O . GLY A 1 164 ? -40.342 2.032 65.040 1.00 46.91 164 GLY A O 1
#

InterPro domains:
  IPR001387 Cro/C1-type, helix-turn-helix domain [PF01381] (29-64)
  IPR001387 Cro/C1-type, helix-turn-helix domain [PS50943] (29-73)
  IPR001387 Cro/C1-type, helix-turn-helix domain [cd00093] (29-62)
  IPR010982 Lambda repressor-like, DNA-binding domain superfamily [G3DSA:1.10.260.40] (18-89)
  IPR010982 Lambda repressor-like, DNA-binding domain superfamily [SSF47413] (29-79)

Sequence (164 aa):
MPYNQVNTDIGIRLLTLYNQLKNTGKVKSQKEFAEKIGILPSHITEIKKGRSRISVKKLQEITGELEKYKGWLITGKNSPFASGEFQIDEINARTVERLEDGRYVIPEGMWMDYMRRIETQNENDANKEMLKALEEEVSALREEILELKKTNVQEDNAVCADVG

Radius of gyration: 26.51 Å; chains: 1; bounding box: 60×37×91 Å